Protein AF-A0A948RBN4-F1 (afdb_monomer_lite)

pLDDT: mean 83.38, std 13.15, range [37.66, 95.56]

Sequence (114 aa):
APLPVLNRRLSLIKSRLMPRGIKIKSESPAWSEVQAVLARGDARLAEVLADLEQASLSAWRKSAQKYHLDIDFYAHQRWDVNQKLPWDAIDLGTPHHRQELELIRALSKDTDIV

Secondary structure (DSSP, 8-state):
--HHHHHHHHHHHHHHHGGGT-PPP---HHHHHHHHHHTT--HHHHHHHHT-SS--HHHHHHHHHHTT--HHHHHHPPPPTTSPPGGGG---SS-HHHHHHHHHHHHHHTTS--

Structure (mmCIF, N/CA/C/O backbone):
data_AF-A0A948RBN4-F1
#
_entry.id   AF-A0A948RBN4-F1
#
loop_
_atom_site.group_PDB
_atom_site.id
_atom_site.type_symbol
_atom_site.label_atom_id
_atom_site.label_alt_id
_atom_site.label_comp_id
_atom_site.label_asym_id
_atom_site.label_entity_id
_atom_site.label_seq_id
_atom_site.pdbx_PDB_ins_code
_atom_site.Cartn_x
_atom_site.Cartn_y
_atom_site.Cartn_z
_atom_site.occupancy
_atom_site.B_iso_or_equiv
_atom_site.auth_seq_id
_atom_site.auth_comp_id
_atom_site.auth_asym_id
_atom_site.auth_atom_id
_atom_site.pdbx_PDB_model_num
ATOM 1 N N . ALA A 1 1 ? -11.584 -6.446 -3.870 1.00 74.38 1 ALA A N 1
ATOM 2 C CA . ALA A 1 1 ? -12.859 -5.844 -3.399 1.00 74.38 1 ALA A CA 1
ATOM 3 C C . ALA A 1 1 ? -12.653 -4.346 -3.197 1.00 74.38 1 ALA A C 1
ATOM 5 O O . ALA A 1 1 ? -11.550 -3.984 -2.810 1.00 74.38 1 ALA A O 1
ATOM 6 N N . PRO A 1 2 ? -13.660 -3.481 -3.417 1.00 84.88 2 PRO A N 1
ATOM 7 C CA . PRO A 1 2 ? -13.468 -2.032 -3.336 1.00 84.88 2 PRO A CA 1
ATOM 8 C C . PRO A 1 2 ? -13.033 -1.558 -1.940 1.00 84.88 2 PRO A C 1
ATOM 10 O O . PRO A 1 2 ? -13.550 -2.048 -0.930 1.00 84.88 2 PRO A O 1
ATOM 13 N N . LEU A 1 3 ? -12.151 -0.553 -1.877 1.00 86.50 3 LEU A N 1
ATOM 14 C CA . LEU A 1 3 ? -11.647 0.034 -0.624 1.00 86.50 3 LEU A CA 1
ATOM 15 C C . LEU A 1 3 ? -12.751 0.415 0.390 1.00 86.50 3 LEU A C 1
ATOM 17 O O . LEU A 1 3 ? -12.589 0.099 1.573 1.00 86.50 3 LEU A O 1
ATOM 21 N N . PRO A 1 4 ? -13.899 1.013 -0.003 1.00 90.81 4 PRO A N 1
ATOM 22 C CA . PRO A 1 4 ? -14.973 1.325 0.945 1.00 90.81 4 PRO A CA 1
ATOM 23 C C . PRO A 1 4 ? -15.553 0.082 1.632 1.00 90.81 4 PRO A C 1
ATOM 25 O O . PRO A 1 4 ? -15.871 0.111 2.821 1.00 90.81 4 PRO A O 1
ATOM 28 N N . VAL A 1 5 ? -15.650 -1.033 0.903 1.00 93.38 5 VAL A N 1
ATOM 29 C CA . VAL A 1 5 ? -16.167 -2.301 1.434 1.00 93.38 5 VAL A CA 1
ATOM 30 C C . VAL A 1 5 ? -15.186 -2.891 2.442 1.00 93.38 5 VAL A C 1
ATOM 32 O O . VAL A 1 5 ? -15.608 -3.328 3.515 1.00 93.38 5 VAL A O 1
ATOM 35 N N . LEU A 1 6 ? -13.886 -2.867 2.132 1.00 92.06 6 LEU A N 1
ATOM 36 C CA . LEU A 1 6 ? -12.834 -3.346 3.033 1.00 92.06 6 LEU A CA 1
ATOM 37 C C . LEU A 1 6 ? -12.800 -2.533 4.331 1.00 92.06 6 LEU A C 1
ATOM 39 O O . LEU A 1 6 ? -12.842 -3.109 5.418 1.00 92.06 6 LEU A O 1
ATOM 43 N N . ASN A 1 7 ? -12.838 -1.203 4.229 1.00 92.62 7 ASN A N 1
ATOM 44 C CA . ASN A 1 7 ? -12.879 -0.315 5.391 1.00 92.62 7 ASN A CA 1
ATOM 45 C C . ASN A 1 7 ? -14.134 -0.533 6.247 1.00 92.62 7 ASN A C 1
ATOM 47 O O . ASN A 1 7 ? -14.040 -0.605 7.474 1.00 92.62 7 ASN A O 1
ATOM 51 N N . ARG A 1 8 ? -15.306 -0.704 5.619 1.00 94.62 8 ARG A N 1
ATOM 52 C CA . ARG A 1 8 ? -16.558 -1.005 6.331 1.00 94.62 8 ARG A CA 1
ATOM 53 C C . ARG A 1 8 ? -16.474 -2.327 7.091 1.00 94.62 8 ARG A C 1
ATOM 55 O O . ARG A 1 8 ? -16.846 -2.376 8.261 1.00 94.62 8 ARG A O 1
ATOM 62 N N . ARG A 1 9 ? -15.994 -3.394 6.443 1.00 94.88 9 ARG A N 1
ATOM 63 C CA . ARG A 1 9 ? -15.832 -4.713 7.076 1.00 94.88 9 ARG A CA 1
ATOM 64 C C . ARG A 1 9 ? -14.859 -4.637 8.247 1.00 94.88 9 ARG A C 1
ATOM 66 O O . ARG A 1 9 ? -15.193 -5.088 9.336 1.00 94.88 9 ARG A O 1
ATOM 73 N N . LEU A 1 10 ? -13.708 -3.996 8.059 1.00 93.62 10 LEU A N 1
ATOM 74 C CA . LEU A 1 10 ? -12.710 -3.836 9.112 1.00 93.62 10 LEU A CA 1
ATOM 75 C C . LEU A 1 10 ? -13.252 -3.048 10.314 1.00 93.62 10 LEU A C 1
ATOM 77 O O . LEU A 1 10 ? -13.029 -3.437 11.460 1.00 93.62 10 LEU A O 1
ATOM 81 N N . SER A 1 11 ? -13.997 -1.971 10.054 1.00 93.19 11 SER A N 1
ATOM 82 C CA . SER A 1 11 ? -14.675 -1.188 11.091 1.00 93.19 11 SER A CA 1
ATOM 83 C C . SER A 1 11 ? -15.685 -2.031 11.876 1.00 93.19 11 SER A C 1
ATOM 85 O O . SER A 1 11 ? -15.693 -1.997 13.104 1.00 93.19 11 SER A O 1
ATOM 87 N N . LEU A 1 12 ? -16.473 -2.863 11.188 1.00 95.38 12 LEU A N 1
ATOM 88 C CA . LEU A 1 12 ? -17.438 -3.764 11.820 1.00 95.38 12 LEU A CA 1
ATOM 89 C C . LEU A 1 12 ? -16.768 -4.821 12.709 1.00 95.38 12 LEU A C 1
ATOM 91 O O . LEU A 1 12 ? -17.263 -5.115 13.794 1.00 95.38 12 LEU A O 1
ATOM 95 N N . ILE A 1 13 ? -15.640 -5.390 12.280 1.00 94.50 13 ILE A N 1
ATOM 96 C CA . ILE A 1 13 ? -14.907 -6.362 13.101 1.00 94.50 13 ILE A CA 1
ATOM 97 C C . ILE A 1 13 ? -14.349 -5.655 14.346 1.00 94.50 13 ILE A C 1
ATOM 99 O O . ILE A 1 13 ? -14.545 -6.131 15.465 1.00 94.50 13 ILE A O 1
ATOM 103 N N . LYS A 1 14 ? -13.735 -4.474 14.180 1.00 93.00 14 LYS A N 1
ATOM 104 C CA . LYS A 1 14 ? -13.234 -3.659 15.300 1.00 93.00 14 LYS A CA 1
ATOM 105 C C . LYS A 1 14 ? -14.341 -3.327 16.297 1.00 93.00 14 LYS A C 1
ATOM 107 O O . LYS A 1 14 ? -14.161 -3.552 17.491 1.00 93.00 14 LYS A O 1
ATOM 112 N N . SER A 1 15 ? -15.493 -2.856 15.824 1.00 93.69 15 SER A N 1
ATOM 113 C CA . SER A 1 15 ? -16.594 -2.446 16.700 1.00 93.69 15 SER A CA 1
ATOM 114 C C . SER A 1 15 ? -17.215 -3.607 17.474 1.00 93.69 15 SER A C 1
ATOM 116 O O . SER A 1 15 ? -17.661 -3.406 18.599 1.00 93.69 15 SER A O 1
ATOM 118 N N . ARG A 1 16 ? -17.215 -4.827 16.922 1.00 95.44 16 ARG A N 1
ATOM 119 C CA . ARG A 1 16 ? -17.756 -6.012 17.609 1.00 95.44 16 ARG A CA 1
ATOM 120 C C . ARG A 1 16 ? -16.784 -6.669 18.583 1.00 95.44 16 ARG A C 1
ATOM 122 O O . ARG A 1 16 ? -17.232 -7.287 19.547 1.00 95.44 16 ARG A O 1
ATOM 129 N N . LEU A 1 17 ? -15.479 -6.568 18.336 1.00 94.69 17 LEU A N 1
ATOM 130 C CA . LEU A 1 17 ? -14.462 -7.245 19.144 1.00 94.69 17 LEU A CA 1
ATOM 131 C C . LEU A 1 17 ? -13.865 -6.354 20.240 1.00 94.69 17 LEU A C 1
ATOM 133 O O . LEU A 1 17 ? -13.556 -6.869 21.314 1.00 94.69 17 LEU A O 1
ATOM 137 N N . MET A 1 18 ? -13.788 -5.031 20.040 1.00 93.69 18 MET A N 1
ATOM 138 C CA . MET A 1 18 ? -13.300 -4.122 21.087 1.00 93.69 18 MET A CA 1
ATOM 139 C C . MET A 1 18 ? -14.107 -4.196 22.397 1.00 93.69 18 MET A C 1
ATOM 141 O O . MET A 1 18 ? -13.475 -4.276 23.449 1.00 93.69 18 MET A O 1
ATOM 145 N N . PRO A 1 19 ? -15.457 -4.264 22.393 1.00 95.31 19 PRO A N 1
ATOM 146 C CA . PRO A 1 19 ? -16.239 -4.421 23.625 1.00 95.31 19 PRO A CA 1
ATOM 147 C C . PRO A 1 19 ? -15.974 -5.735 24.370 1.00 95.31 19 PRO A C 1
ATOM 149 O O . PRO A 1 19 ? -16.280 -5.844 25.551 1.00 95.31 19 PRO A O 1
ATOM 152 N N . ARG A 1 20 ? -15.396 -6.737 23.695 1.00 95.56 20 ARG A N 1
ATOM 153 C CA . ARG A 1 20 ? -15.003 -8.024 24.287 1.00 95.56 20 ARG A CA 1
ATOM 154 C C . ARG A 1 20 ? -13.567 -8.018 24.824 1.00 95.56 20 ARG A C 1
ATOM 156 O O . ARG A 1 20 ? -13.028 -9.077 25.120 1.00 95.56 20 ARG A O 1
ATOM 163 N N . GLY A 1 21 ? -12.920 -6.852 24.888 1.00 94.75 21 GLY A N 1
ATOM 164 C CA . GLY A 1 21 ? -11.521 -6.716 25.302 1.00 94.75 21 GLY A CA 1
ATOM 165 C C . GLY A 1 21 ? -10.504 -7.138 24.235 1.00 94.75 21 GLY A C 1
ATOM 166 O O . GLY A 1 21 ? -9.306 -7.162 24.507 1.00 94.75 21 GLY A O 1
ATOM 167 N N . ILE A 1 22 ? -10.944 -7.449 23.011 1.00 95.44 22 ILE A N 1
ATOM 168 C CA . ILE A 1 22 ? -10.063 -7.901 21.929 1.00 95.44 22 ILE A CA 1
ATOM 169 C C . ILE A 1 22 ? -9.644 -6.692 21.087 1.00 95.44 22 ILE A C 1
ATOM 171 O O . ILE A 1 22 ? -10.442 -6.105 20.351 1.00 95.44 22 ILE A O 1
ATOM 175 N N . LYS A 1 23 ? -8.361 -6.327 21.165 1.00 91.50 23 LYS A N 1
ATOM 176 C CA . LYS A 1 23 ? -7.779 -5.245 20.361 1.00 91.50 23 LYS A CA 1
ATOM 177 C C . LYS A 1 23 ? -7.321 -5.770 19.004 1.00 91.50 23 LYS A C 1
ATOM 179 O O . LYS A 1 23 ? -6.377 -6.549 18.918 1.00 91.50 23 LYS A O 1
ATOM 184 N N . ILE A 1 24 ? -7.938 -5.279 17.934 1.00 91.12 24 ILE A N 1
ATOM 185 C CA . ILE A 1 24 ? -7.546 -5.629 16.565 1.00 91.12 24 ILE A CA 1
ATOM 186 C C . ILE A 1 24 ? -6.467 -4.671 16.071 1.00 91.12 24 ILE A C 1
ATOM 188 O O . ILE A 1 24 ? -6.706 -3.466 15.944 1.00 91.12 24 ILE A O 1
ATOM 192 N N . LYS A 1 25 ? -5.301 -5.220 15.727 1.00 90.00 25 LYS A N 1
ATOM 193 C CA . LYS A 1 25 ? -4.297 -4.539 14.907 1.00 90.00 25 LYS A CA 1
ATOM 194 C C . LYS A 1 25 ? -4.517 -4.946 13.457 1.00 90.00 25 LYS A C 1
ATOM 196 O O . LYS A 1 25 ? -4.572 -6.129 13.148 1.00 90.00 25 LYS A O 1
ATOM 201 N N . SER A 1 26 ? -4.679 -3.964 12.588 1.00 88.25 26 SER A N 1
ATOM 202 C CA . SER A 1 26 ? -4.893 -4.180 11.163 1.00 88.25 26 SER A CA 1
ATOM 203 C C . SER A 1 26 ? -4.178 -3.088 10.394 1.00 88.25 26 SER A C 1
ATOM 205 O O . SER A 1 26 ? -4.206 -1.928 10.819 1.00 88.25 26 SER A O 1
ATOM 207 N N . GLU A 1 27 ? -3.636 -3.433 9.241 1.00 87.88 27 GLU A N 1
ATOM 208 C CA . GLU A 1 27 ? -3.152 -2.438 8.302 1.00 87.88 27 GLU A CA 1
ATOM 209 C C . GLU A 1 27 ? -4.309 -1.665 7.649 1.00 87.88 27 GLU A C 1
ATOM 211 O O . GLU A 1 27 ? -5.472 -2.082 7.686 1.00 87.88 27 GLU A O 1
ATOM 216 N N . SER A 1 28 ? -3.997 -0.490 7.103 1.00 91.81 28 SER A N 1
ATOM 217 C CA . SER A 1 28 ? -4.923 0.256 6.256 1.00 91.81 28 SER A CA 1
ATOM 218 C C . SER A 1 28 ? -5.009 -0.419 4.887 1.00 91.81 28 SER A C 1
ATOM 220 O O . SER A 1 28 ? -3.977 -0.513 4.226 1.00 91.81 28 SER A O 1
ATOM 222 N N . PRO A 1 29 ? -6.209 -0.778 4.394 1.00 92.31 29 PRO A N 1
ATOM 223 C CA . PRO A 1 29 ? -6.363 -1.355 3.059 1.00 92.31 29 PRO A CA 1
ATOM 224 C C . PRO A 1 29 ? -5.719 -0.515 1.947 1.00 92.31 29 PRO A C 1
ATOM 226 O O . PRO A 1 29 ? -5.178 -1.063 0.996 1.00 92.31 29 PRO A O 1
ATOM 229 N N . ALA A 1 30 ? -5.732 0.815 2.086 1.00 91.81 30 ALA A N 1
ATOM 230 C CA . ALA A 1 30 ? -5.099 1.709 1.120 1.00 91.81 30 ALA A CA 1
ATOM 231 C C . ALA A 1 30 ? -3.564 1.647 1.166 1.00 91.81 30 ALA A C 1
ATOM 233 O O . ALA A 1 30 ? -2.924 1.802 0.137 1.00 91.81 30 ALA A O 1
ATOM 234 N N . TRP A 1 31 ? -2.968 1.426 2.340 1.00 93.06 31 TRP A N 1
ATOM 235 C CA . TRP A 1 31 ? -1.518 1.242 2.449 1.00 93.06 31 TRP A CA 1
ATOM 236 C C . TRP A 1 31 ? -1.089 -0.163 2.028 1.00 93.06 31 TRP A C 1
ATOM 238 O O . TRP A 1 31 ? -0.044 -0.299 1.400 1.00 93.06 31 TRP A O 1
ATOM 248 N N . SER A 1 32 ? -1.916 -1.180 2.280 1.00 92.81 32 SER A N 1
ATOM 249 C CA . SER A 1 32 ? -1.678 -2.526 1.756 1.00 92.81 32 SER A CA 1
ATOM 250 C C . SER A 1 32 ? -1.688 -2.547 0.221 1.00 92.81 32 SER A C 1
ATOM 252 O O . SER A 1 32 ? -0.904 -3.273 -0.375 1.00 92.81 32 SER A O 1
ATOM 254 N N . GLU A 1 33 ? -2.509 -1.719 -0.439 1.00 92.50 33 GLU A N 1
ATOM 255 C CA . GLU A 1 33 ? -2.460 -1.538 -1.900 1.00 92.50 33 GLU A CA 1
ATOM 256 C C . GLU A 1 33 ? -1.124 -0.937 -2.358 1.00 92.50 33 GLU A C 1
ATOM 258 O O . GLU A 1 33 ? -0.513 -1.447 -3.291 1.00 92.50 33 GLU A O 1
ATOM 263 N N . VAL A 1 34 ? -0.612 0.086 -1.664 1.00 93.81 34 VAL A N 1
ATOM 264 C CA . VAL A 1 34 ? 0.720 0.642 -1.962 1.00 93.81 34 VAL A CA 1
ATOM 265 C C . VAL A 1 34 ? 1.791 -0.439 -1.827 1.00 93.81 34 VAL A C 1
ATOM 267 O O . VAL A 1 34 ? 2.578 -0.635 -2.745 1.00 93.81 34 VAL A O 1
ATOM 270 N N . GLN A 1 35 ? 1.800 -1.188 -0.723 1.00 92.00 35 GLN A N 1
ATOM 271 C CA . GLN A 1 35 ? 2.761 -2.277 -0.518 1.00 92.00 35 GLN A CA 1
ATOM 272 C C . GLN A 1 35 ? 2.669 -3.355 -1.592 1.00 92.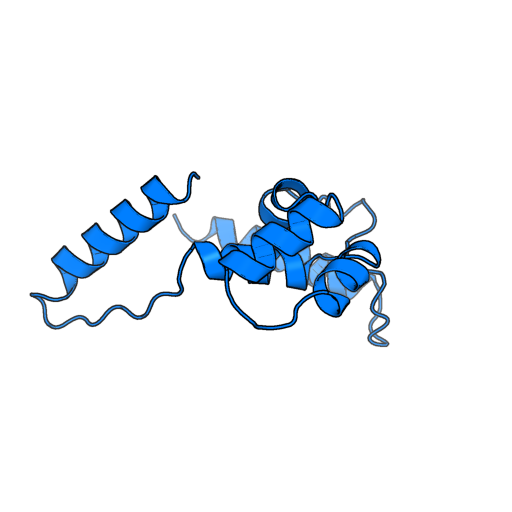00 35 GLN A C 1
ATOM 274 O O . GLN A 1 35 ? 3.691 -3.859 -2.049 1.00 92.00 35 GLN A O 1
ATOM 279 N N . ALA A 1 36 ? 1.451 -3.691 -2.005 1.00 90.94 36 ALA A N 1
ATOM 280 C CA . ALA A 1 36 ? 1.187 -4.649 -3.059 1.00 90.94 36 ALA A CA 1
ATOM 281 C C . ALA A 1 36 ? 1.815 -4.206 -4.392 1.00 90.94 36 ALA A C 1
ATOM 283 O O . ALA A 1 36 ? 2.430 -5.029 -5.070 1.00 90.94 36 ALA A O 1
ATOM 284 N N . VAL A 1 37 ? 1.732 -2.911 -4.721 1.00 92.12 37 VAL A N 1
ATOM 285 C CA . VAL A 1 37 ? 2.431 -2.337 -5.879 1.00 92.12 37 VAL A CA 1
ATOM 286 C C . VAL A 1 37 ? 3.943 -2.351 -5.687 1.00 92.12 37 VAL A C 1
ATOM 288 O O . VAL A 1 37 ? 4.648 -2.791 -6.583 1.00 92.12 37 VAL A O 1
ATOM 291 N N . LEU A 1 38 ? 4.460 -1.932 -4.531 1.00 90.44 38 LEU A N 1
ATOM 292 C CA . LEU A 1 38 ? 5.907 -1.910 -4.277 1.00 90.44 38 LEU A CA 1
ATOM 293 C C . LEU A 1 38 ? 6.544 -3.301 -4.378 1.00 90.44 38 LEU A C 1
ATOM 295 O O . LEU A 1 38 ? 7.621 -3.445 -4.944 1.00 90.44 38 LEU A O 1
ATOM 299 N N . ALA A 1 39 ? 5.867 -4.328 -3.863 1.00 87.38 39 ALA A N 1
ATOM 300 C CA . ALA A 1 39 ? 6.342 -5.708 -3.905 1.00 87.38 39 ALA A CA 1
ATOM 301 C C . ALA A 1 39 ? 6.387 -6.294 -5.326 1.00 87.38 39 ALA A C 1
ATOM 303 O O . ALA A 1 39 ? 7.044 -7.308 -5.548 1.00 87.38 39 ALA A O 1
ATOM 304 N N . ARG A 1 40 ? 5.653 -5.696 -6.271 1.00 86.88 40 ARG A N 1
ATOM 305 C CA . ARG A 1 40 ? 5.466 -6.210 -7.635 1.00 86.88 40 ARG A CA 1
ATOM 306 C C . ARG A 1 40 ? 5.801 -5.190 -8.716 1.00 86.88 40 ARG A C 1
ATOM 308 O O . ARG A 1 40 ? 5.490 -5.422 -9.876 1.00 86.88 40 ARG A O 1
ATOM 315 N N . GLY A 1 41 ? 6.382 -4.058 -8.343 1.00 84.56 41 GLY A N 1
ATOM 316 C CA . GLY A 1 41 ? 6.720 -3.001 -9.279 1.00 84.56 41 GLY A CA 1
ATOM 317 C C . GLY A 1 41 ? 7.927 -3.385 -10.120 1.00 84.56 41 GLY A C 1
ATOM 318 O O . GLY A 1 41 ? 8.828 -4.081 -9.658 1.00 84.56 41 GLY A O 1
ATOM 319 N N . ASP A 1 42 ? 7.943 -2.903 -11.355 1.00 85.06 42 ASP A N 1
ATOM 320 C CA . ASP A 1 42 ? 9.081 -2.997 -12.261 1.00 85.06 42 ASP A CA 1
ATOM 321 C C . ASP A 1 42 ? 9.819 -1.645 -12.348 1.00 85.06 42 ASP A C 1
ATOM 323 O O . ASP A 1 42 ? 9.615 -0.742 -11.531 1.00 85.06 42 ASP A O 1
ATOM 327 N N . ALA A 1 43 ? 10.669 -1.469 -13.362 1.00 85.25 43 ALA A N 1
ATOM 328 C CA . ALA A 1 43 ? 11.390 -0.216 -13.584 1.00 85.25 43 ALA A CA 1
ATOM 329 C C . ALA A 1 43 ? 10.473 1.021 -13.719 1.00 85.25 43 ALA A C 1
ATOM 331 O O . ALA A 1 43 ? 10.917 2.128 -13.428 1.00 85.25 43 ALA A O 1
ATOM 332 N N . ARG A 1 44 ? 9.196 0.862 -14.098 1.00 86.69 44 ARG A N 1
ATOM 333 C CA . ARG A 1 44 ? 8.233 1.974 -14.210 1.00 86.69 44 ARG A CA 1
ATOM 334 C C . ARG A 1 44 ? 7.850 2.541 -12.846 1.00 86.69 44 ARG A C 1
ATOM 336 O O . ARG A 1 44 ? 7.510 3.715 -12.735 1.00 86.69 44 ARG A O 1
ATOM 343 N N . LEU A 1 45 ? 7.939 1.734 -11.787 1.00 90.88 45 LEU A N 1
ATOM 344 C CA . LEU A 1 45 ? 7.737 2.205 -10.418 1.00 90.88 45 LEU A CA 1
ATOM 345 C C . LEU A 1 45 ? 8.851 3.176 -9.980 1.00 90.88 45 LEU A C 1
ATOM 347 O O . LEU A 1 45 ? 8.612 4.030 -9.127 1.00 90.88 45 LEU A O 1
ATOM 351 N N . ALA A 1 46 ? 10.050 3.084 -10.563 1.00 90.94 46 ALA A N 1
ATOM 352 C CA . ALA A 1 46 ? 11.183 3.916 -10.165 1.00 90.94 46 ALA A CA 1
ATOM 353 C C . ALA A 1 46 ? 10.906 5.415 -10.361 1.00 90.94 46 ALA A C 1
ATOM 355 O O . ALA A 1 46 ? 11.237 6.210 -9.485 1.00 90.94 46 ALA A O 1
ATOM 356 N N . GLU A 1 47 ? 10.248 5.798 -11.459 1.00 92.69 47 GLU A N 1
ATOM 357 C CA . GLU A 1 47 ? 9.893 7.198 -11.723 1.00 92.69 47 GLU A CA 1
ATOM 358 C C . GLU A 1 47 ? 8.885 7.731 -10.699 1.00 92.69 47 GLU A C 1
ATOM 360 O O . GLU A 1 47 ? 9.042 8.836 -10.182 1.00 92.69 47 GLU A O 1
ATOM 365 N N . VAL A 1 48 ? 7.901 6.903 -10.331 1.00 93.88 48 VAL A N 1
ATOM 366 C CA . VAL A 1 48 ? 6.912 7.245 -9.301 1.00 93.88 48 VAL A CA 1
ATOM 367 C C . VAL A 1 48 ? 7.591 7.483 -7.956 1.00 93.88 48 VAL A C 1
ATOM 369 O O . VAL A 1 48 ? 7.269 8.453 -7.271 1.00 93.88 48 VAL A O 1
ATOM 372 N N . LEU A 1 49 ? 8.539 6.618 -7.584 1.00 93.12 49 LEU A N 1
ATOM 373 C CA . LEU A 1 49 ? 9.296 6.735 -6.337 1.00 93.12 49 LEU A CA 1
ATOM 374 C C . LEU A 1 49 ? 10.231 7.946 -6.326 1.00 93.12 49 LEU A C 1
ATOM 376 O O . LEU A 1 49 ? 10.352 8.597 -5.292 1.00 93.12 49 LEU A O 1
ATOM 380 N N . ALA A 1 50 ? 10.867 8.259 -7.454 1.00 94.25 50 ALA A N 1
ATOM 381 C CA . ALA A 1 50 ? 11.757 9.411 -7.575 1.00 94.25 50 ALA A CA 1
ATOM 382 C C . ALA A 1 50 ? 11.012 10.753 -7.451 1.00 94.25 50 ALA A C 1
ATOM 384 O O . ALA A 1 50 ? 11.582 11.724 -6.962 1.00 94.25 50 ALA A O 1
ATOM 385 N N . ASP A 1 51 ? 9.742 10.805 -7.858 1.00 94.62 51 ASP A N 1
ATOM 386 C CA . ASP A 1 51 ? 8.886 11.997 -7.765 1.00 94.62 51 ASP A CA 1
ATOM 387 C C . ASP A 1 51 ? 8.207 12.164 -6.391 1.00 94.62 51 ASP A C 1
ATOM 389 O O . ASP A 1 51 ? 7.584 13.188 -6.112 1.00 94.62 51 ASP A O 1
ATOM 393 N N . LEU A 1 52 ? 8.291 11.163 -5.508 1.00 93.31 52 LEU A N 1
ATOM 394 C CA . LEU A 1 52 ? 7.674 11.232 -4.185 1.00 93.31 52 LEU A CA 1
ATOM 395 C C . LEU A 1 52 ? 8.473 12.124 -3.234 1.00 93.31 52 LEU A C 1
ATOM 397 O O . LEU A 1 52 ? 9.416 11.685 -2.584 1.00 93.31 52 LEU A O 1
ATOM 401 N N . GLU A 1 53 ? 8.005 13.355 -3.047 1.00 86.81 53 GLU A N 1
ATOM 402 C CA . GLU A 1 53 ? 8.559 14.263 -2.033 1.00 86.81 53 GLU A CA 1
ATOM 403 C C . GLU A 1 53 ? 8.251 13.810 -0.593 1.00 86.81 53 GLU A C 1
ATOM 405 O O . GLU A 1 53 ? 9.013 14.086 0.333 1.00 86.81 53 GLU A O 1
ATOM 410 N N . GLN A 1 54 ? 7.108 13.144 -0.376 1.00 89.69 54 GLN A N 1
ATOM 411 C CA . GLN A 1 54 ? 6.635 12.716 0.946 1.00 89.69 54 GLN A CA 1
ATOM 412 C C . GLN A 1 54 ? 5.850 11.401 0.869 1.00 89.69 54 GLN A C 1
ATOM 414 O O . GLN A 1 54 ? 5.003 11.214 -0.009 1.00 89.69 54 GLN A O 1
ATOM 419 N N . ALA A 1 55 ? 6.047 10.524 1.858 1.00 87.12 55 ALA A N 1
ATOM 420 C CA . ALA A 1 55 ? 5.330 9.255 1.984 1.00 87.12 55 ALA A CA 1
ATOM 421 C C . ALA A 1 55 ? 3.878 9.465 2.458 1.00 87.12 55 ALA A C 1
ATOM 423 O O . ALA A 1 55 ? 3.535 9.270 3.624 1.00 87.12 55 ALA A O 1
ATOM 424 N N . SER A 1 56 ? 3.003 9.866 1.536 1.00 94.00 56 SER A N 1
ATOM 425 C CA . SER A 1 56 ? 1.567 10.027 1.776 1.00 94.00 56 SER A CA 1
ATOM 426 C C . SER A 1 56 ? 0.739 9.395 0.658 1.00 94.00 56 SER A C 1
ATOM 428 O O . SER A 1 56 ? 1.145 9.380 -0.501 1.00 94.00 56 SER A O 1
ATOM 430 N N . LEU A 1 57 ? -0.467 8.916 0.987 1.00 92.12 57 LEU A N 1
ATOM 431 C CA . LEU A 1 57 ? -1.378 8.323 -0.004 1.00 92.12 57 LEU A CA 1
ATOM 432 C C . LEU A 1 57 ? -1.794 9.321 -1.097 1.00 92.12 57 LEU A C 1
ATOM 434 O O . LEU A 1 57 ? -2.091 8.919 -2.219 1.00 92.12 57 LEU A O 1
ATOM 438 N N . SER A 1 58 ? -1.853 10.616 -0.778 1.00 93.25 58 SER A N 1
ATOM 439 C CA . SER A 1 58 ? -2.175 11.665 -1.748 1.00 93.25 58 SER A CA 1
ATOM 440 C C . SER A 1 58 ? -1.017 11.921 -2.711 1.00 93.25 58 SER A C 1
ATOM 442 O O . SER A 1 58 ? -1.260 11.991 -3.913 1.00 93.25 58 SER A O 1
ATOM 444 N N . ALA A 1 59 ? 0.219 12.022 -2.210 1.00 93.75 59 ALA A N 1
ATOM 445 C CA . ALA A 1 59 ? 1.410 12.152 -3.051 1.00 93.75 59 ALA A CA 1
ATOM 446 C C . ALA A 1 59 ? 1.607 10.908 -3.931 1.00 93.75 59 ALA A C 1
ATOM 448 O O . ALA A 1 59 ? 1.805 11.043 -5.134 1.00 93.75 59 ALA A O 1
ATOM 449 N N . TRP A 1 60 ? 1.423 9.711 -3.361 1.00 94.62 60 TRP A N 1
ATOM 450 C CA . TRP A 1 60 ? 1.448 8.439 -4.088 1.00 94.62 60 TRP A CA 1
ATOM 451 C C . TRP A 1 60 ? 0.488 8.418 -5.272 1.00 94.62 60 TRP A C 1
ATOM 453 O O . TRP A 1 60 ? 0.912 8.191 -6.399 1.00 94.62 60 TRP A O 1
ATOM 463 N N . ARG A 1 61 ? -0.800 8.706 -5.046 1.00 92.56 61 ARG A N 1
ATOM 464 C CA . ARG A 1 61 ? -1.799 8.687 -6.126 1.00 92.56 61 ARG A CA 1
ATOM 465 C C . ARG A 1 61 ? -1.503 9.717 -7.212 1.00 92.56 61 ARG A C 1
ATOM 467 O O . ARG A 1 61 ? -1.690 9.415 -8.384 1.00 92.56 61 ARG A O 1
ATOM 474 N N . LYS A 1 62 ? -1.036 10.910 -6.830 1.00 94.44 62 LYS A N 1
ATOM 475 C CA . LYS A 1 62 ? -0.655 11.959 -7.787 1.00 94.44 62 LYS A CA 1
ATOM 476 C C . LYS A 1 62 ? 0.523 11.528 -8.656 1.00 94.44 62 LYS A C 1
ATOM 478 O O . LYS A 1 62 ? 0.441 11.658 -9.872 1.00 94.44 62 LYS A O 1
ATOM 483 N N . SER A 1 63 ? 1.578 10.998 -8.042 1.00 94.88 63 SER A N 1
ATOM 484 C CA . SER A 1 63 ? 2.763 10.530 -8.760 1.00 94.88 63 SER A CA 1
ATOM 485 C C . SER A 1 63 ? 2.430 9.326 -9.651 1.00 94.88 63 SER A C 1
ATOM 487 O O . SER A 1 63 ? 2.680 9.356 -10.853 1.00 94.88 63 SER A O 1
ATOM 489 N N . ALA A 1 64 ? 1.725 8.318 -9.126 1.00 93.56 64 ALA A N 1
ATOM 490 C CA . ALA A 1 64 ? 1.281 7.167 -9.915 1.00 93.56 64 ALA A CA 1
ATOM 491 C C . ALA A 1 64 ? 0.443 7.586 -11.137 1.00 93.56 64 ALA A C 1
ATOM 493 O O . ALA A 1 64 ? 0.665 7.082 -12.234 1.00 93.56 64 ALA A O 1
ATOM 494 N N . GLN A 1 65 ? -0.463 8.557 -10.979 1.00 94.00 65 GLN A N 1
ATOM 495 C CA . GLN A 1 65 ? -1.234 9.102 -12.096 1.00 94.00 65 GLN A CA 1
ATOM 496 C C . GLN A 1 65 ? -0.349 9.847 -13.107 1.00 94.00 65 GLN A C 1
ATOM 498 O O . GLN A 1 65 ? -0.524 9.670 -14.310 1.00 94.00 65 GLN A O 1
ATOM 503 N N . LYS A 1 66 ? 0.604 10.659 -12.637 1.00 94.75 66 LYS A N 1
ATOM 504 C CA . LYS A 1 66 ? 1.535 11.427 -13.480 1.00 94.75 66 LYS A CA 1
ATOM 505 C C . LYS A 1 66 ? 2.376 10.525 -14.388 1.00 94.75 66 LYS A C 1
ATOM 507 O O . LYS A 1 66 ? 2.539 10.838 -15.565 1.00 94.75 66 LYS A O 1
ATOM 512 N N . TYR A 1 67 ? 2.859 9.400 -13.865 1.00 94.12 67 TYR A N 1
ATOM 513 C CA . TYR A 1 67 ? 3.662 8.428 -14.618 1.00 94.12 67 TYR A CA 1
ATOM 514 C C . TYR A 1 67 ? 2.835 7.288 -15.224 1.00 94.12 67 TYR A C 1
ATOM 516 O O . TYR A 1 67 ? 3.400 6.326 -15.733 1.00 94.12 67 TYR A O 1
ATOM 524 N N . HIS A 1 68 ? 1.500 7.396 -15.210 1.00 92.81 68 HIS A N 1
ATOM 525 C CA . HIS A 1 68 ? 0.589 6.394 -15.776 1.00 92.81 68 HIS A CA 1
ATOM 526 C C . HIS A 1 68 ? 0.840 4.975 -15.230 1.00 92.81 68 HIS A C 1
ATOM 528 O O . HIS A 1 68 ? 0.704 3.982 -15.947 1.00 92.81 68 HIS A O 1
ATOM 534 N N . LEU A 1 69 ? 1.220 4.877 -13.952 1.00 91.94 69 LEU A N 1
ATOM 535 C CA . LEU A 1 69 ? 1.412 3.604 -13.275 1.00 91.94 69 LEU A CA 1
ATOM 536 C C . LEU A 1 69 ? 0.047 2.960 -13.024 1.00 91.94 69 LEU A C 1
ATOM 538 O O . LEU A 1 69 ? -0.789 3.498 -12.294 1.00 91.94 69 LEU A O 1
ATOM 542 N N . ASP A 1 70 ? -0.155 1.779 -13.596 1.00 90.38 70 ASP A N 1
ATOM 543 C CA . ASP A 1 70 ? -1.369 0.999 -13.393 1.00 90.38 70 ASP A CA 1
ATOM 544 C C . ASP A 1 70 ? -1.331 0.291 -12.029 1.00 90.38 70 ASP A C 1
ATOM 546 O O . ASP A 1 70 ? -0.823 -0.821 -11.882 1.00 90.38 70 ASP A O 1
ATOM 550 N N . ILE A 1 71 ? -1.847 0.970 -11.002 1.00 88.56 71 ILE A N 1
ATOM 551 C CA . ILE A 1 71 ? -1.936 0.433 -9.637 1.00 88.56 71 ILE A CA 1
ATOM 552 C C . ILE A 1 71 ? -2.750 -0.862 -9.616 1.00 88.56 71 ILE A C 1
ATOM 554 O O . ILE A 1 71 ? -2.385 -1.781 -8.885 1.00 88.56 71 ILE A O 1
ATOM 558 N N . ASP A 1 72 ? -3.825 -0.956 -10.401 1.00 87.81 72 ASP A N 1
ATOM 559 C CA . ASP A 1 72 ? -4.721 -2.109 -10.364 1.00 87.81 72 ASP A CA 1
ATOM 560 C C . ASP A 1 72 ? -4.061 -3.351 -10.965 1.00 87.81 72 ASP A C 1
ATOM 562 O O . ASP A 1 72 ? -4.176 -4.443 -10.397 1.00 87.81 72 ASP A O 1
ATOM 566 N N . PHE A 1 73 ? -3.299 -3.175 -12.048 1.00 86.88 73 PHE A N 1
ATOM 567 C CA . PHE A 1 73 ? -2.460 -4.222 -12.627 1.00 86.88 73 PHE A CA 1
ATOM 568 C C . PHE A 1 73 ? -1.486 -4.793 -11.594 1.00 86.88 73 PHE A C 1
ATOM 570 O O . PHE A 1 73 ? -1.399 -6.006 -11.417 1.00 86.88 73 PHE A O 1
ATOM 577 N N . TYR A 1 74 ? -0.783 -3.944 -10.844 1.00 85.88 74 TYR A N 1
ATOM 578 C CA . TYR A 1 74 ? 0.144 -4.450 -9.835 1.00 85.88 74 TYR A CA 1
ATOM 579 C C . TYR A 1 74 ? -0.581 -4.997 -8.602 1.00 85.88 74 TYR A C 1
ATOM 581 O O . TYR A 1 74 ? -0.179 -6.029 -8.071 1.00 85.88 74 TYR A O 1
ATOM 589 N N . ALA A 1 75 ? -1.649 -4.363 -8.119 1.00 87.50 75 ALA A N 1
ATOM 590 C CA . ALA A 1 75 ? -2.284 -4.708 -6.848 1.00 87.50 75 ALA A CA 1
ATOM 591 C C . ALA A 1 75 ? -3.243 -5.911 -6.927 1.00 87.50 75 ALA A C 1
ATOM 593 O O . ALA A 1 75 ? -3.277 -6.703 -5.981 1.00 87.50 75 ALA A O 1
ATOM 594 N N . HIS A 1 76 ? -3.988 -6.074 -8.028 1.00 84.12 76 HIS A N 1
ATOM 595 C CA . HIS A 1 76 ? -5.131 -7.001 -8.102 1.00 84.12 76 HIS A CA 1
ATOM 596 C C . HIS A 1 76 ? -5.000 -8.107 -9.158 1.00 84.12 76 HIS A C 1
ATOM 598 O O . HIS A 1 76 ? -5.819 -9.031 -9.160 1.00 84.12 76 HIS A O 1
ATOM 604 N N . GLN A 1 77 ? -3.989 -8.061 -10.030 1.00 82.25 77 GLN A N 1
ATOM 605 C CA . GLN A 1 77 ? -3.748 -9.111 -11.024 1.00 82.25 77 GLN A CA 1
ATOM 606 C C . GLN A 1 77 ? -3.361 -10.439 -10.354 1.00 82.25 77 GLN A C 1
ATOM 608 O O . GLN A 1 77 ? -2.559 -10.479 -9.416 1.00 82.25 77 GLN A O 1
ATOM 613 N N . ARG A 1 78 ? -3.907 -11.552 -10.864 1.00 78.62 78 ARG A N 1
ATOM 614 C CA . ARG A 1 78 ? -3.420 -12.900 -10.535 1.00 78.62 78 ARG A CA 1
ATOM 615 C C . ARG A 1 78 ? -2.216 -13.228 -11.407 1.00 78.62 78 ARG A C 1
ATOM 617 O O . ARG A 1 78 ? -2.291 -13.104 -12.627 1.00 78.62 78 ARG A O 1
ATOM 624 N N . TRP A 1 79 ? -1.130 -13.656 -10.776 1.00 73.25 79 TRP A N 1
ATOM 625 C CA . TRP A 1 79 ? 0.104 -14.002 -11.469 1.00 73.25 79 TRP A CA 1
ATOM 626 C C . TRP A 1 79 ? 0.136 -15.501 -11.759 1.00 73.25 79 TRP A C 1
ATOM 628 O O . TRP A 1 79 ? -0.033 -16.307 -10.846 1.00 73.25 79 TRP A O 1
ATOM 638 N N . ASP A 1 80 ? 0.320 -15.860 -13.029 1.00 74.94 80 ASP A N 1
ATOM 639 C CA . ASP A 1 80 ? 0.610 -17.235 -13.437 1.00 74.94 80 ASP A CA 1
ATOM 640 C C . ASP A 1 80 ? 2.069 -17.567 -13.083 1.00 74.94 80 ASP A C 1
ATOM 642 O O . ASP A 1 80 ? 2.939 -16.704 -13.149 1.00 74.94 80 ASP A O 1
ATOM 646 N N . VAL A 1 81 ? 2.346 -18.811 -12.708 1.00 69.75 81 VAL A N 1
ATOM 647 C CA . VAL A 1 81 ? 3.711 -19.304 -12.458 1.00 69.75 81 VAL A CA 1
ATOM 648 C C . VAL A 1 81 ? 4.525 -19.447 -13.750 1.00 69.75 81 VAL A C 1
ATOM 650 O O . VAL A 1 81 ? 5.745 -19.499 -13.693 1.00 69.75 81 VAL A O 1
ATOM 653 N N . ASN A 1 82 ? 3.866 -19.507 -14.912 1.00 72.94 82 ASN A N 1
ATOM 654 C CA . ASN A 1 82 ? 4.513 -19.714 -16.212 1.00 72.94 82 ASN A CA 1
ATOM 655 C C . ASN A 1 82 ? 4.882 -18.413 -16.943 1.00 72.94 82 ASN A C 1
ATOM 657 O O . ASN A 1 82 ? 5.436 -18.460 -18.042 1.00 72.94 82 ASN A O 1
ATOM 661 N N . GLN A 1 83 ? 4.539 -17.252 -16.381 1.00 73.06 83 GLN A N 1
ATOM 662 C CA . GLN A 1 83 ? 4.915 -15.953 -16.942 1.00 73.06 83 GLN A CA 1
ATOM 663 C C . GLN A 1 83 ? 6.088 -15.363 -16.161 1.00 73.06 83 GLN A C 1
ATOM 665 O O . GLN A 1 83 ? 6.298 -15.700 -15.000 1.00 73.06 83 GLN A O 1
ATOM 670 N N . LYS A 1 84 ? 6.809 -14.428 -16.784 1.00 71.06 84 LYS A N 1
ATOM 671 C CA . LYS A 1 84 ? 7.854 -13.667 -16.099 1.00 71.06 84 LYS A CA 1
ATOM 672 C C . LYS A 1 84 ? 7.242 -12.912 -14.915 1.00 71.06 84 LYS A C 1
ATOM 674 O O . LYS A 1 84 ? 6.370 -12.060 -15.114 1.00 71.06 84 LYS A O 1
ATOM 679 N N . LEU A 1 85 ? 7.663 -13.246 -13.701 1.00 73.88 85 LEU A N 1
ATOM 680 C CA . LEU A 1 85 ? 7.166 -12.641 -12.476 1.00 73.88 85 LEU A CA 1
ATOM 681 C C . LEU A 1 85 ? 7.834 -11.273 -12.269 1.00 73.88 85 LEU A C 1
ATOM 683 O O . LEU A 1 85 ? 8.960 -11.040 -12.715 1.00 73.88 85 LEU A O 1
ATOM 687 N N . PRO A 1 86 ? 7.176 -10.331 -11.575 1.00 68.94 86 PRO A N 1
ATOM 688 C CA . PRO A 1 86 ? 7.703 -8.974 -11.427 1.00 68.94 86 PRO A CA 1
ATOM 689 C C . PRO A 1 86 ? 9.032 -8.907 -10.677 1.00 68.94 86 PRO A C 1
ATOM 691 O O . PRO A 1 86 ? 9.852 -8.028 -10.925 1.00 68.94 86 PRO A O 1
ATOM 694 N N . TRP A 1 87 ? 9.253 -9.855 -9.768 1.00 73.06 87 TRP A N 1
ATOM 695 C CA . TRP A 1 87 ? 10.471 -9.968 -8.974 1.00 73.06 87 TRP A CA 1
ATOM 696 C C . TRP A 1 87 ? 11.580 -10.773 -9.664 1.00 73.06 87 TRP A C 1
ATOM 698 O O . TRP A 1 87 ? 12.658 -10.897 -9.090 1.00 73.06 87 TRP A O 1
ATOM 708 N N . ASP A 1 88 ? 11.383 -11.250 -10.899 1.00 72.12 88 ASP A N 1
ATOM 709 C CA . ASP A 1 88 ? 12.438 -11.933 -11.672 1.00 72.12 88 ASP A CA 1
ATOM 710 C C . ASP A 1 88 ? 13.619 -11.007 -11.992 1.00 72.12 88 ASP A C 1
ATOM 712 O O . ASP A 1 88 ? 14.703 -11.462 -12.347 1.00 72.12 88 ASP A O 1
ATOM 716 N N . ALA A 1 89 ? 13.426 -9.689 -11.882 1.00 69.81 89 ALA A N 1
ATOM 717 C CA . ALA A 1 89 ? 14.503 -8.712 -12.002 1.00 69.81 89 ALA A CA 1
ATOM 718 C C . ALA A 1 89 ? 15.475 -8.730 -10.804 1.00 69.81 89 ALA A C 1
ATOM 720 O O . ALA A 1 89 ? 16.569 -8.175 -10.902 1.00 69.81 89 ALA A O 1
ATOM 721 N N . ILE A 1 90 ? 15.087 -9.333 -9.676 1.00 69.88 90 ILE A N 1
ATOM 722 C 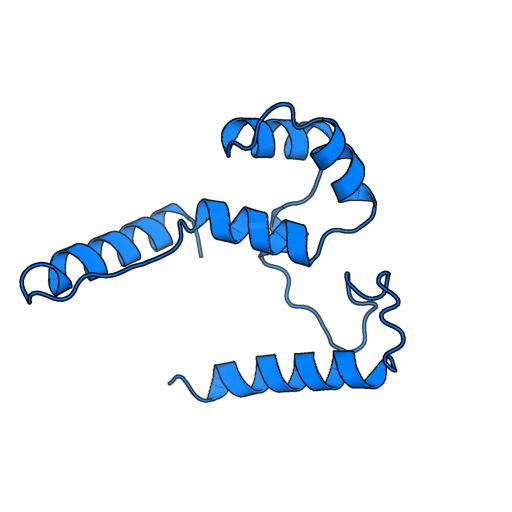CA . ILE A 1 90 ? 15.891 -9.379 -8.456 1.00 69.88 90 ILE A CA 1
ATOM 723 C C . ILE A 1 90 ? 16.689 -10.687 -8.447 1.00 69.88 90 ILE A C 1
ATOM 725 O O . ILE A 1 90 ? 16.182 -11.740 -8.058 1.00 69.88 90 ILE A O 1
ATOM 729 N N . ASP A 1 91 ? 17.960 -10.618 -8.844 1.00 68.38 91 ASP A N 1
ATOM 730 C CA . ASP A 1 91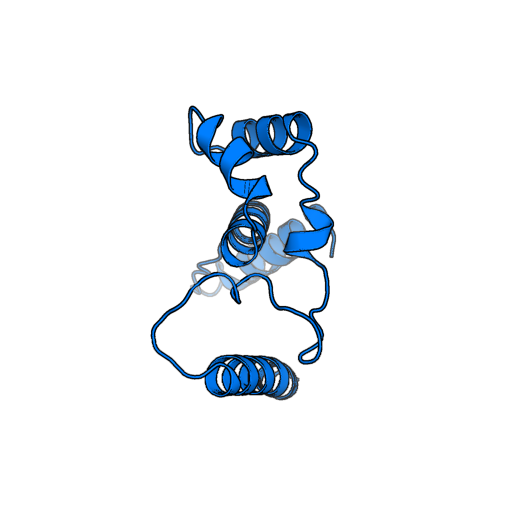 ? 18.883 -11.742 -8.683 1.00 68.38 91 ASP A CA 1
ATOM 731 C C . ASP A 1 91 ? 19.345 -11.838 -7.221 1.00 68.38 91 ASP A C 1
ATOM 733 O O . ASP A 1 91 ? 20.189 -11.077 -6.748 1.00 68.38 91 ASP A O 1
ATOM 737 N N . LEU A 1 92 ? 18.743 -12.771 -6.483 1.00 66.19 92 LEU A N 1
ATOM 738 C CA . LEU A 1 92 ? 19.088 -13.068 -5.091 1.00 66.19 92 LEU A CA 1
ATOM 739 C C . LEU A 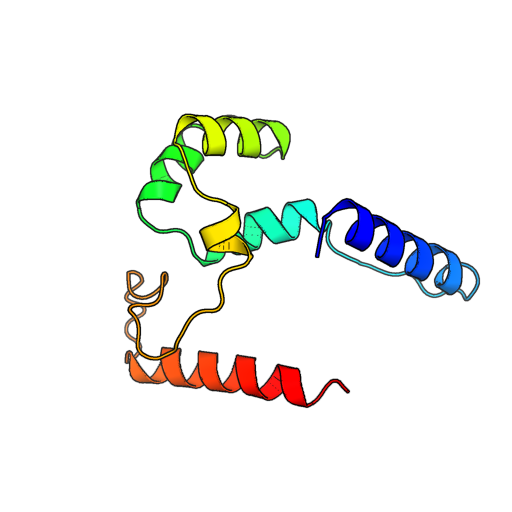1 92 ? 20.149 -14.177 -4.967 1.00 66.19 92 LEU A C 1
ATOM 741 O O . LEU A 1 92 ? 20.357 -14.692 -3.868 1.00 66.19 92 LEU A O 1
ATOM 745 N N . GLY A 1 93 ? 20.760 -14.630 -6.071 1.00 67.12 93 GLY A N 1
ATOM 746 C CA . GLY A 1 93 ? 21.653 -15.795 -6.073 1.00 67.12 93 GLY A CA 1
A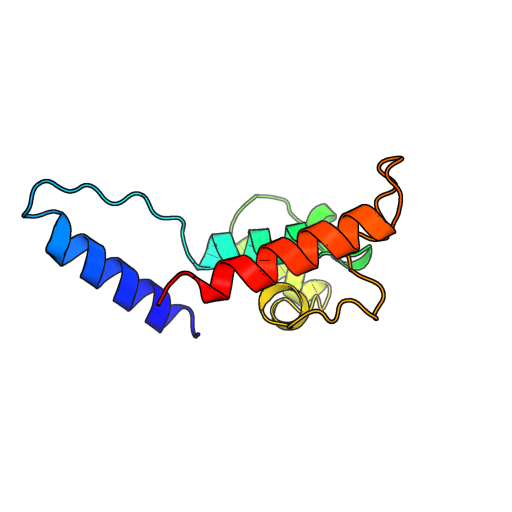TOM 747 C C . GLY A 1 93 ? 20.950 -17.101 -5.677 1.00 67.12 93 GLY A C 1
ATOM 748 O O . GLY A 1 93 ? 21.594 -18.076 -5.288 1.00 67.12 93 GLY A O 1
ATOM 749 N N . THR A 1 94 ? 19.615 -17.124 -5.742 1.00 64.38 94 THR A N 1
ATOM 750 C CA . THR A 1 94 ? 18.789 -18.315 -5.516 1.00 64.38 94 THR A CA 1
ATOM 751 C C . THR A 1 94 ? 18.215 -18.795 -6.847 1.00 64.38 94 THR A C 1
ATOM 753 O O . THR A 1 94 ? 17.819 -17.970 -7.666 1.00 64.38 94 THR A O 1
ATOM 756 N N . PRO A 1 95 ? 18.182 -20.115 -7.105 1.00 65.94 95 PRO A N 1
ATOM 757 C CA . PRO A 1 95 ? 17.716 -20.635 -8.387 1.00 65.94 95 PRO A CA 1
ATOM 758 C C . PRO A 1 95 ? 16.242 -20.277 -8.624 1.00 65.94 95 PRO A C 1
ATOM 760 O O . PRO A 1 95 ? 15.436 -20.410 -7.704 1.00 65.94 95 PRO A O 1
ATOM 763 N N . HIS A 1 96 ? 15.892 -19.897 -9.860 1.00 63.50 96 HIS A N 1
ATOM 764 C CA . HIS A 1 96 ? 14.540 -19.493 -10.303 1.00 63.50 96 HIS A CA 1
ATOM 765 C C . HIS A 1 96 ? 13.428 -20.438 -9.813 1.00 63.50 96 HIS A C 1
ATOM 767 O O . HIS A 1 96 ? 12.402 -20.009 -9.292 1.00 63.50 96 HIS A O 1
ATOM 773 N N . HIS A 1 97 ? 13.695 -21.747 -9.839 1.00 66.31 97 HIS A N 1
ATOM 774 C CA . HIS A 1 97 ? 12.790 -22.784 -9.341 1.00 66.31 97 HIS A CA 1
ATOM 775 C C . HIS A 1 97 ? 12.332 -22.576 -7.881 1.00 66.31 97 HIS A C 1
ATOM 777 O O . HIS A 1 97 ? 11.223 -22.950 -7.505 1.00 66.31 97 HIS A O 1
ATOM 783 N N . ARG A 1 98 ? 13.159 -21.953 -7.028 1.00 70.69 98 ARG A N 1
ATOM 784 C CA . ARG A 1 98 ? 12.795 -21.658 -5.633 1.00 70.69 98 ARG A CA 1
ATOM 785 C C . ARG A 1 98 ? 11.699 -20.590 -5.537 1.00 70.69 98 ARG A C 1
ATOM 787 O O . ARG A 1 98 ? 10.868 -20.686 -4.642 1.00 70.69 98 ARG A O 1
ATOM 794 N N . GLN A 1 99 ? 11.676 -19.607 -6.436 1.00 66.50 99 GLN A N 1
ATOM 795 C CA . GLN A 1 99 ? 10.646 -18.561 -6.455 1.00 66.50 99 GLN A CA 1
ATOM 796 C C . GLN A 1 99 ? 9.289 -19.138 -6.894 1.00 66.50 99 GLN A C 1
ATOM 798 O O . GLN A 1 99 ? 8.268 -18.842 -6.274 1.00 66.50 99 GLN A O 1
ATOM 803 N N . GLU A 1 100 ? 9.289 -20.041 -7.880 1.00 69.38 100 GLU A N 1
ATOM 804 C CA . GLU A 1 100 ? 8.103 -20.807 -8.300 1.00 69.38 100 GLU A CA 1
ATOM 805 C C . GLU A 1 100 ? 7.544 -21.665 -7.154 1.00 69.38 100 GLU A C 1
ATOM 807 O O . GLU A 1 100 ? 6.343 -21.649 -6.885 1.00 69.38 100 GLU A O 1
ATOM 812 N N . LEU A 1 101 ? 8.418 -22.378 -6.434 1.00 74.62 101 LEU A N 1
ATOM 813 C CA . LEU A 1 101 ? 8.063 -23.190 -5.265 1.00 74.62 101 LEU A CA 1
ATOM 814 C C . LEU A 1 101 ? 7.394 -22.367 -4.158 1.00 74.62 101 LEU A C 1
ATOM 816 O O . LEU A 1 101 ? 6.386 -22.800 -3.597 1.00 74.62 101 LEU A O 1
ATOM 820 N N . GLU A 1 102 ? 7.930 -21.188 -3.839 1.00 73.81 102 GLU A N 1
ATOM 821 C CA . GLU A 1 102 ? 7.338 -20.309 -2.827 1.00 73.81 102 GLU A CA 1
ATOM 822 C C . GLU A 1 102 ? 5.996 -19.721 -3.291 1.00 73.81 102 GLU A C 1
ATOM 824 O O . GLU A 1 102 ? 5.070 -19.622 -2.484 1.00 73.81 102 GLU A O 1
ATOM 829 N N . LEU A 1 103 ? 5.834 -19.417 -4.586 1.00 71.88 103 LEU A N 1
ATOM 830 C CA . LEU A 1 103 ? 4.547 -18.991 -5.145 1.00 71.88 103 LEU A CA 1
ATOM 831 C C . LEU A 1 103 ? 3.501 -20.114 -5.066 1.00 71.88 103 LEU A C 1
ATOM 833 O O . LEU A 1 103 ? 2.395 -19.883 -4.578 1.00 71.88 103 LEU A O 1
ATOM 837 N N . ILE A 1 104 ? 3.857 -21.344 -5.453 1.00 78.88 104 ILE A N 1
ATOM 838 C CA . ILE A 1 104 ? 2.984 -22.524 -5.317 1.00 78.88 104 ILE A CA 1
ATOM 839 C C . ILE A 1 104 ? 2.582 -22.726 -3.851 1.00 78.88 104 ILE A C 1
ATOM 841 O O . ILE A 1 104 ? 1.412 -22.961 -3.552 1.00 78.88 104 ILE A O 1
ATOM 845 N N . ARG A 1 105 ? 3.531 -22.577 -2.923 1.00 78.38 105 ARG A N 1
ATOM 846 C CA . ARG A 1 105 ? 3.294 -22.710 -1.480 1.00 78.38 105 ARG A CA 1
ATOM 847 C C . ARG A 1 105 ? 2.388 -21.615 -0.917 1.00 78.38 105 ARG A C 1
ATOM 849 O O . ARG A 1 105 ? 1.616 -21.877 0.007 1.00 78.38 105 ARG A O 1
ATOM 856 N N . ALA A 1 106 ? 2.496 -20.389 -1.426 1.00 73.31 106 ALA A N 1
ATOM 857 C CA . ALA A 1 106 ? 1.614 -19.290 -1.049 1.00 73.31 106 ALA A CA 1
ATOM 858 C C . ALA A 1 106 ? 0.184 -19.543 -1.551 1.00 73.31 106 ALA A C 1
ATOM 860 O O . ALA A 1 106 ? -0.760 -19.443 -0.772 1.00 73.31 106 ALA A O 1
ATOM 861 N N . LEU A 1 107 ? 0.038 -19.970 -2.810 1.00 75.06 107 LEU A N 1
ATOM 862 C CA . LEU A 1 107 ? -1.259 -20.295 -3.411 1.00 75.06 107 LEU A CA 1
ATOM 863 C C . LEU A 1 107 ? -1.934 -21.503 -2.743 1.00 75.06 107 LEU A C 1
ATOM 865 O O . LEU A 1 107 ? -3.153 -21.514 -2.587 1.00 75.06 107 LEU A O 1
ATOM 869 N N . SER A 1 108 ? -1.167 -22.509 -2.309 1.00 73.44 108 SER A N 1
ATOM 870 C CA . SER A 1 108 ? -1.728 -23.671 -1.613 1.00 73.44 108 SER A CA 1
ATOM 871 C C . SER A 1 108 ? -2.233 -23.319 -0.209 1.00 73.44 108 SER A C 1
ATOM 873 O O . SER A 1 108 ? -3.266 -23.829 0.210 1.00 73.44 108 SER A O 1
ATOM 875 N N . LYS A 1 109 ? -1.552 -22.411 0.506 1.00 58.03 109 LYS A N 1
ATOM 876 C CA . LYS A 1 109 ? -1.944 -21.978 1.861 1.00 58.03 109 LYS A CA 1
ATOM 877 C C . LYS A 1 109 ? -3.261 -21.203 1.907 1.00 58.03 109 LYS A C 1
ATOM 879 O O . LYS A 1 109 ? -3.942 -21.262 2.926 1.00 58.03 109 LYS A O 1
ATOM 884 N N . ASP A 1 110 ? -3.647 -20.535 0.823 1.00 53.78 110 ASP A N 1
ATOM 885 C CA . ASP A 1 110 ? -4.956 -19.874 0.726 1.00 53.78 110 ASP A CA 1
ATOM 886 C C . ASP A 1 110 ? -6.127 -20.877 0.661 1.00 53.78 110 ASP A C 1
ATOM 888 O O . ASP A 1 110 ? -7.275 -20.493 0.881 1.00 53.78 110 ASP A O 1
ATOM 892 N N . THR A 1 111 ? -5.857 -22.165 0.404 1.00 45.41 111 THR A N 1
ATOM 893 C CA . THR A 1 111 ? -6.886 -23.222 0.333 1.00 45.4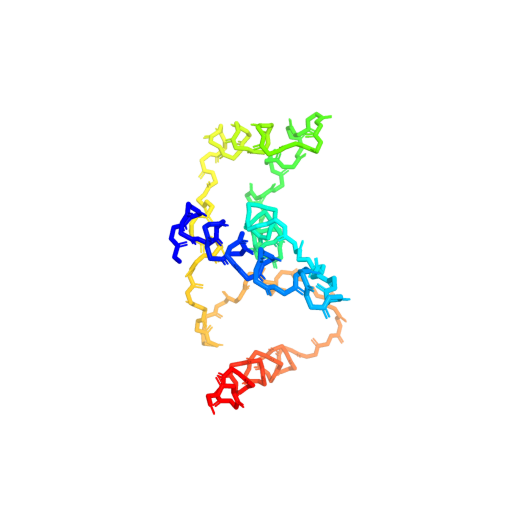1 111 THR A CA 1
ATOM 894 C C . THR A 1 111 ? -7.236 -23.799 1.714 1.00 45.41 111 THR A C 1
ATOM 896 O O . THR A 1 111 ? -8.334 -24.316 1.894 1.00 45.41 111 THR A O 1
ATOM 899 N N . ASP A 1 112 ? -6.360 -23.640 2.712 1.00 39.44 112 ASP A N 1
ATOM 900 C CA . ASP A 1 112 ? -6.531 -24.197 4.067 1.00 39.44 112 ASP A CA 1
ATOM 901 C C . ASP A 1 112 ? -7.234 -23.235 5.051 1.00 39.44 112 ASP A C 1
ATOM 903 O O . ASP A 1 112 ? -7.352 -23.526 6.242 1.00 39.44 112 ASP A O 1
ATOM 907 N N . ILE A 1 113 ? -7.705 -22.076 4.574 1.00 40.25 113 ILE A N 1
ATOM 908 C CA . ILE A 1 113 ? -8.494 -21.114 5.359 1.00 40.25 113 ILE A CA 1
ATOM 909 C C . ILE A 1 113 ? -9.935 -21.086 4.822 1.00 40.25 113 ILE A C 1
ATOM 911 O O . ILE A 1 113 ? -10.394 -20.078 4.283 1.00 40.25 113 ILE A O 1
ATOM 915 N N . VAL A 1 114 ? -10.651 -22.206 4.959 1.00 37.66 114 VAL A N 1
ATOM 916 C CA . VAL A 1 114 ? -12.122 -22.289 4.847 1.00 37.66 114 VAL A CA 1
ATOM 917 C C . VAL A 1 114 ? -12.668 -23.086 6.020 1.00 37.66 114 VAL A C 1
ATOM 919 O O . VAL A 1 114 ? -12.143 -24.191 6.273 1.00 37.66 114 VAL A O 1
#

Foldseek 3Di:
DDLVVVVVVVVVVQVVCVVVVDHDDDDRPLVLLVVLCVVQPAPLVVQLVVQQPDPDSVSSVVSCVVSVPDSCCSRPDDDDLPDDGSCVVPPPVDDSVVVSVVVVVVVVVVVPPD

Radius of gyration: 17.39 Å; chains: 1; bounding box: 39×38×42 Å